Protein AF-A0A165GA20-F1 (afdb_monomer)

Secondary structure (DSSP, 8-state):
-HHHHHHH--HHHHHHHHHHHHHH-HHHHHHHS-HHHHHHHHHHIIIII--HHHHHHHHHHHHHTT----HHHHHHHHHHHHHHHHHHTT-TTSTTHHHHHHHHHHHHHHHSPPP----------TTGGGGGSHHHHTTSS------TTSSSSSSSS-------------

Radius of gyration: 31.26 Å; Cα contacts (8 Å, |Δi|>4): 94; chains: 1; bounding box: 63×56×78 Å

Structure (mmCIF, N/CA/C/O backbone):
data_AF-A0A165GA20-F1
#
_entry.id   AF-A0A165GA20-F1
#
loop_
_atom_site.group_PDB
_atom_site.id
_atom_site.type_symbol
_atom_site.label_atom_id
_atom_site.label_alt_id
_atom_site.label_comp_id
_atom_site.label_asym_id
_atom_site.label_entity_id
_atom_site.label_seq_id
_atom_site.pdbx_PDB_ins_code
_atom_site.Cartn_x
_atom_site.Cartn_y
_atom_site.Cartn_z
_atom_site.occupancy
_atom_site.B_iso_or_equiv
_atom_site.auth_seq_id
_atom_site.auth_comp_id
_atom_site.auth_asym_id
_atom_site.auth_atom_id
_atom_site.pdbx_PDB_model_num
ATOM 1 N N . MET A 1 1 ? 6.884 -10.947 1.177 1.00 79.25 1 MET A N 1
ATOM 2 C CA . MET A 1 1 ? 6.070 -10.371 2.274 1.00 79.25 1 MET A CA 1
ATOM 3 C C . MET A 1 1 ? 4.973 -11.301 2.775 1.00 79.25 1 MET A C 1
ATOM 5 O O . MET A 1 1 ? 5.049 -11.687 3.931 1.00 79.25 1 MET A O 1
ATOM 9 N N . ARG A 1 2 ? 4.014 -11.730 1.940 1.00 85.38 2 ARG A N 1
ATOM 10 C CA . ARG A 1 2 ? 2.889 -12.584 2.375 1.00 85.38 2 ARG A CA 1
ATOM 11 C C . ARG A 1 2 ? 3.287 -13.812 3.203 1.00 85.38 2 ARG A C 1
ATOM 13 O O . ARG A 1 2 ? 2.675 -14.074 4.222 1.00 85.38 2 ARG A O 1
ATOM 20 N N . ALA A 1 3 ? 4.335 -14.533 2.798 1.00 84.62 3 ALA A N 1
ATOM 21 C CA . ALA A 1 3 ? 4.821 -15.694 3.544 1.00 84.62 3 ALA A CA 1
ATOM 22 C C . ALA A 1 3 ? 5.261 -15.345 4.978 1.00 84.62 3 ALA A C 1
ATOM 24 O O . ALA A 1 3 ? 4.937 -16.084 5.894 1.00 84.62 3 ALA A O 1
ATOM 25 N N . PHE A 1 4 ? 5.953 -14.222 5.180 1.00 84.06 4 PHE A N 1
ATOM 26 C CA . PHE A 1 4 ? 6.405 -13.781 6.505 1.00 84.06 4 PHE A CA 1
ATOM 27 C C . PHE A 1 4 ? 5.234 -13.381 7.404 1.00 84.06 4 PHE A C 1
ATOM 29 O O . PHE A 1 4 ? 5.160 -13.825 8.544 1.00 84.06 4 PHE A O 1
ATOM 36 N N . ARG A 1 5 ? 4.259 -12.657 6.848 1.00 85.31 5 ARG A N 1
ATOM 37 C CA . ARG A 1 5 ? 3.038 -12.286 7.567 1.00 85.31 5 ARG A CA 1
ATOM 38 C C . ARG A 1 5 ? 2.160 -13.500 7.892 1.00 85.31 5 ARG A C 1
ATOM 40 O O . ARG A 1 5 ? 1.802 -13.696 9.043 1.00 85.31 5 ARG A O 1
ATOM 47 N N . ASP A 1 6 ? 1.821 -14.306 6.887 1.00 85.94 6 ASP A N 1
ATOM 48 C CA . ASP A 1 6 ? 0.791 -15.345 7.009 1.00 85.94 6 ASP A CA 1
ATOM 49 C C . ASP A 1 6 ? 1.347 -16.661 7.589 1.00 85.94 6 ASP A C 1
ATOM 51 O O . ASP A 1 6 ? 0.637 -17.349 8.314 1.00 85.94 6 ASP A O 1
ATOM 55 N N . ARG A 1 7 ? 2.596 -17.045 7.267 1.00 84.56 7 ARG A N 1
ATOM 56 C CA . ARG A 1 7 ? 3.187 -18.318 7.738 1.00 84.56 7 ARG A CA 1
ATOM 57 C C . ARG A 1 7 ? 4.011 -18.177 9.008 1.00 84.56 7 ARG A C 1
ATOM 59 O O . ARG A 1 7 ? 4.011 -19.095 9.817 1.00 84.56 7 ARG A O 1
ATOM 66 N N . PHE A 1 8 ? 4.733 -17.070 9.155 1.00 81.88 8 PHE A N 1
ATOM 67 C CA . PHE A 1 8 ? 5.618 -16.852 10.302 1.00 81.88 8 PHE A CA 1
ATOM 68 C C . PHE A 1 8 ? 5.016 -15.905 11.345 1.00 81.88 8 PHE A C 1
ATOM 70 O O . PHE A 1 8 ? 5.572 -15.781 12.429 1.00 81.88 8 PHE A O 1
ATOM 77 N N . GLY A 1 9 ? 3.886 -15.254 11.043 1.00 84.00 9 GLY A N 1
ATOM 78 C CA . GLY A 1 9 ? 3.224 -14.330 11.966 1.00 84.00 9 GLY A CA 1
ATOM 79 C C . GLY A 1 9 ? 4.028 -13.062 12.259 1.00 84.00 9 GLY A C 1
ATOM 80 O O . GLY A 1 9 ? 3.670 -12.321 13.169 1.00 84.00 9 GLY A O 1
ATOM 81 N N . ASP A 1 10 ? 5.098 -12.796 11.504 1.00 89.31 10 ASP A N 1
ATOM 82 C CA . ASP A 1 10 ? 6.018 -11.694 11.772 1.00 89.31 10 ASP A CA 1
ATOM 83 C C . ASP A 1 10 ? 5.887 -10.608 10.699 1.00 89.31 10 ASP A C 1
ATOM 85 O O . ASP A 1 10 ? 6.464 -10.662 9.604 1.00 89.31 10 ASP A O 1
ATOM 89 N N . ALA A 1 11 ? 5.081 -9.601 11.029 1.00 89.19 11 ALA A N 1
ATOM 90 C CA . ALA A 1 11 ? 4.886 -8.430 10.190 1.00 89.19 11 ALA A CA 1
ATOM 91 C C . ALA A 1 11 ? 6.108 -7.497 10.183 1.00 89.19 11 ALA A C 1
ATOM 93 O O . ALA A 1 11 ? 6.359 -6.851 9.167 1.00 89.19 11 ALA A O 1
ATOM 94 N N . HIS A 1 12 ? 6.890 -7.442 11.265 1.00 90.06 12 HIS A N 1
ATOM 95 C CA . HIS A 1 12 ? 8.087 -6.601 11.330 1.00 90.06 12 HIS A CA 1
ATOM 96 C C . HIS A 1 12 ? 9.180 -7.130 10.407 1.00 90.06 12 HIS A C 1
ATOM 98 O O . HIS A 1 12 ? 9.771 -6.357 9.653 1.00 90.06 12 HIS A O 1
ATOM 104 N N . LEU A 1 13 ? 9.389 -8.448 10.399 1.00 90.75 13 LEU A N 1
ATOM 105 C CA . LEU A 1 13 ? 10.308 -9.100 9.473 1.00 90.75 13 LEU A CA 1
ATOM 106 C C . LEU A 1 13 ? 9.860 -8.925 8.018 1.00 90.75 13 LEU A C 1
ATOM 108 O O . LEU A 1 13 ? 10.675 -8.679 7.132 1.00 90.75 13 LEU A O 1
ATOM 112 N N . ALA A 1 14 ? 8.552 -9.009 7.754 1.00 90.44 14 ALA A N 1
ATOM 113 C CA . ALA A 1 14 ? 8.024 -8.763 6.416 1.00 90.44 14 ALA A CA 1
ATOM 114 C C . ALA A 1 14 ? 8.365 -7.345 5.917 1.00 90.44 14 ALA A C 1
ATOM 116 O O . ALA A 1 14 ? 8.762 -7.193 4.758 1.00 90.44 14 ALA A O 1
ATOM 117 N N . LEU A 1 15 ? 8.232 -6.335 6.786 1.00 90.88 15 LEU A N 1
ATOM 118 C CA . LEU A 1 15 ? 8.573 -4.945 6.478 1.00 90.88 15 LEU A CA 1
ATOM 119 C C . LEU A 1 15 ? 10.081 -4.744 6.310 1.00 90.88 15 LEU A C 1
ATOM 121 O O . LEU A 1 15 ? 10.493 -4.126 5.332 1.00 90.88 15 LEU A O 1
ATOM 125 N N . SER A 1 16 ? 10.906 -5.287 7.209 1.00 91.38 16 SER A N 1
ATOM 126 C CA . SER A 1 16 ? 12.361 -5.110 7.153 1.00 91.38 16 SER A CA 1
ATOM 127 C C . SER A 1 16 ? 12.976 -5.754 5.911 1.00 91.38 16 SER A C 1
ATOM 129 O O . SER A 1 16 ? 13.845 -5.159 5.281 1.00 91.38 16 SER A O 1
ATOM 131 N N . VAL A 1 17 ? 12.483 -6.924 5.493 1.00 90.06 17 VAL A N 1
ATOM 132 C CA . VAL A 1 17 ? 12.928 -7.583 4.256 1.00 90.06 17 VAL A CA 1
ATOM 133 C C . VAL A 1 17 ? 12.565 -6.755 3.023 1.00 90.06 17 VAL A C 1
ATOM 135 O O . VAL A 1 17 ? 13.381 -6.641 2.109 1.00 90.06 17 VAL A O 1
ATOM 138 N N . PHE A 1 18 ? 11.369 -6.160 2.979 1.00 90.38 18 PHE A N 1
ATOM 139 C CA . PHE A 1 18 ? 10.989 -5.274 1.874 1.00 90.38 18 PHE A CA 1
ATOM 140 C C . PHE A 1 18 ? 11.847 -4.004 1.845 1.00 90.38 18 PHE A C 1
ATOM 142 O O . PHE A 1 18 ? 12.362 -3.630 0.792 1.00 90.38 18 PHE A O 1
ATOM 149 N N . GLU A 1 19 ? 12.053 -3.387 3.007 1.00 91.06 19 GLU A N 1
ATOM 150 C CA . GLU A 1 19 ? 12.866 -2.181 3.163 1.00 91.06 19 GLU A CA 1
ATOM 151 C C . GLU A 1 19 ? 14.343 -2.422 2.826 1.00 91.06 19 GLU A C 1
ATOM 153 O O . GLU A 1 19 ? 15.020 -1.561 2.266 1.00 91.06 19 GLU A O 1
ATOM 158 N N . HIS A 1 20 ? 14.849 -3.619 3.110 1.00 91.56 20 HIS A N 1
ATOM 159 C CA . HIS A 1 20 ? 16.178 -4.025 2.684 1.00 91.56 20 HIS A CA 1
ATOM 160 C C . HIS A 1 20 ? 16.232 -4.239 1.165 1.00 91.56 20 HIS A C 1
ATOM 162 O O . HIS A 1 20 ? 17.123 -3.718 0.497 1.00 91.56 20 HIS A O 1
ATOM 168 N N . ALA A 1 21 ? 15.255 -4.952 0.595 1.00 89.06 21 ALA A N 1
ATOM 169 C CA . ALA A 1 21 ? 15.220 -5.256 -0.834 1.00 89.06 21 ALA A CA 1
ATOM 170 C C . ALA A 1 21 ? 15.123 -3.994 -1.708 1.00 89.06 21 ALA A C 1
ATOM 172 O O . ALA A 1 21 ? 15.814 -3.907 -2.723 1.00 89.06 21 ALA A O 1
ATOM 173 N N . ARG A 1 22 ? 14.330 -2.991 -1.314 1.00 89.00 22 ARG A N 1
ATOM 174 C CA . ARG A 1 22 ? 14.219 -1.723 -2.062 1.00 89.00 22 ARG A CA 1
ATOM 175 C C . ARG A 1 22 ? 15.524 -0.911 -2.061 1.00 89.00 22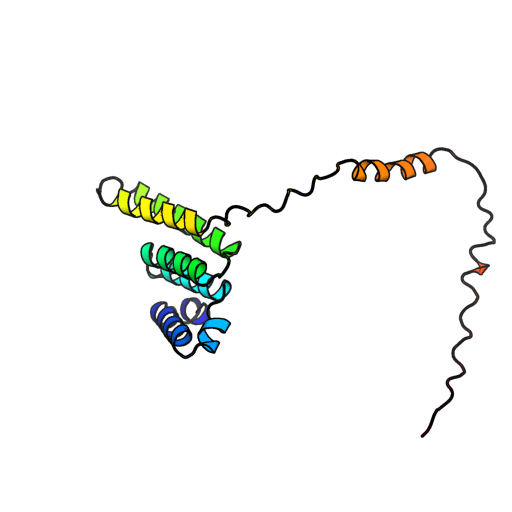 ARG A C 1
ATOM 177 O O . ARG A 1 22 ? 15.769 -0.173 -3.006 1.00 89.00 22 ARG A O 1
ATOM 184 N N . HIS A 1 23 ? 16.350 -1.043 -1.020 1.00 92.12 23 HIS A N 1
ATOM 185 C CA . HIS A 1 23 ? 17.589 -0.274 -0.849 1.00 92.12 23 HIS A CA 1
ATOM 186 C C . HIS A 1 23 ? 18.846 -1.031 -1.285 1.00 92.12 23 HIS A C 1
ATOM 188 O O . HIS A 1 23 ? 19.907 -0.426 -1.415 1.00 92.12 23 HIS A O 1
ATOM 194 N N . ALA A 1 24 ? 18.745 -2.338 -1.531 1.00 91.81 24 ALA A N 1
ATOM 195 C CA . ALA A 1 24 ? 19.894 -3.169 -1.873 1.00 91.81 24 ALA A CA 1
ATOM 196 C C . ALA A 1 24 ? 20.553 -2.764 -3.202 1.00 91.81 24 ALA A C 1
ATOM 198 O O . ALA A 1 24 ? 21.775 -2.785 -3.321 1.00 91.81 24 ALA A O 1
ATOM 199 N N . SER A 1 25 ? 19.759 -2.425 -4.223 1.00 90.44 25 SER A N 1
ATOM 200 C CA . SER A 1 25 ? 20.258 -1.945 -5.518 1.00 90.44 25 SER A CA 1
ATOM 201 C C . SER A 1 25 ? 19.131 -1.375 -6.384 1.00 90.44 25 SER A C 1
ATOM 203 O O . SER A 1 25 ? 17.961 -1.696 -6.177 1.00 90.44 25 SER A O 1
ATOM 205 N N . ILE A 1 26 ? 19.484 -0.592 -7.411 1.00 89.50 26 ILE A N 1
ATOM 206 C CA . ILE A 1 26 ? 18.517 -0.054 -8.385 1.00 89.50 26 ILE A CA 1
ATOM 207 C C . ILE A 1 26 ? 17.725 -1.175 -9.086 1.00 89.50 26 ILE A C 1
ATOM 209 O O . ILE A 1 26 ? 16.500 -1.078 -9.131 1.00 89.50 26 ILE A O 1
ATOM 213 N N . PRO A 1 27 ? 18.343 -2.268 -9.588 1.00 88.50 27 PRO A N 1
ATOM 214 C CA . PRO A 1 27 ? 17.576 -3.371 -10.166 1.00 88.50 27 PRO A CA 1
ATOM 215 C C . PRO A 1 27 ? 16.623 -4.014 -9.155 1.00 88.50 27 PRO A C 1
ATOM 217 O O . PRO A 1 27 ? 15.477 -4.297 -9.490 1.00 88.50 27 PRO A O 1
ATOM 220 N N . SER A 1 28 ? 17.064 -4.200 -7.907 1.00 86.19 28 SER A N 1
ATOM 221 C CA . SER A 1 28 ? 16.219 -4.749 -6.839 1.00 86.19 28 SER A CA 1
ATOM 222 C C . SER A 1 28 ? 15.005 -3.861 -6.557 1.00 86.19 28 SER A C 1
ATOM 224 O O . SER A 1 28 ? 13.902 -4.369 -6.373 1.00 86.19 28 SER A O 1
ATOM 226 N N . PHE A 1 29 ? 15.179 -2.540 -6.610 1.00 88.81 29 PHE A N 1
ATOM 227 C CA . PHE A 1 29 ? 14.080 -1.584 -6.523 1.00 88.81 29 PHE A CA 1
ATOM 228 C C . PHE A 1 29 ? 13.110 -1.720 -7.704 1.00 88.81 29 PHE A C 1
ATOM 230 O O . PHE A 1 29 ? 11.920 -1.928 -7.496 1.00 88.81 29 PHE A O 1
ATOM 237 N N . VAL A 1 30 ? 13.604 -1.684 -8.945 1.00 87.94 30 VAL A N 1
ATOM 238 C CA . VAL A 1 30 ? 12.753 -1.738 -10.150 1.00 87.94 30 VAL A CA 1
ATOM 239 C C . VAL A 1 30 ? 11.968 -3.052 -10.242 1.00 87.94 30 VAL A C 1
ATOM 241 O O . VAL A 1 30 ? 10.783 -3.041 -10.566 1.00 87.94 30 VAL A O 1
ATOM 244 N N . PHE A 1 31 ? 12.599 -4.187 -9.932 1.00 86.88 31 PHE A N 1
ATOM 245 C CA . PHE A 1 31 ? 11.931 -5.492 -9.971 1.00 86.88 31 PHE A CA 1
ATOM 246 C C . PHE A 1 31 ? 11.094 -5.781 -8.715 1.00 86.88 31 PHE A C 1
ATOM 248 O O . PHE A 1 31 ? 10.127 -6.543 -8.781 1.00 86.88 31 PHE A O 1
ATOM 255 N N . GLY A 1 32 ? 11.456 -5.203 -7.568 1.00 84.88 32 GLY A N 1
ATOM 256 C CA . GLY A 1 32 ? 10.828 -5.472 -6.275 1.00 84.88 32 GLY A CA 1
ATOM 257 C C . GLY A 1 32 ? 9.655 -4.553 -5.935 1.00 84.88 32 GLY A C 1
ATOM 258 O O . GLY A 1 32 ? 8.701 -4.999 -5.296 1.00 84.88 32 GLY A O 1
ATOM 259 N N . CYS A 1 33 ? 9.679 -3.297 -6.381 1.00 89.62 33 CYS A N 1
ATOM 260 C CA . CYS A 1 33 ? 8.668 -2.278 -6.082 1.00 89.62 33 CYS A CA 1
ATOM 261 C C . CYS A 1 33 ? 7.569 -2.250 -7.152 1.00 89.62 33 CYS A C 1
ATOM 263 O O . CYS A 1 33 ? 7.354 -1.261 -7.845 1.00 89.62 33 CYS A O 1
ATOM 265 N N . THR A 1 34 ? 6.863 -3.369 -7.287 1.00 92.50 34 THR A N 1
ATOM 266 C CA . THR A 1 34 ? 5.735 -3.527 -8.217 1.00 92.50 34 THR A CA 1
ATOM 267 C C . THR A 1 34 ? 4.393 -3.372 -7.495 1.00 92.50 34 THR A C 1
ATOM 269 O O . THR A 1 34 ? 4.314 -3.546 -6.276 1.00 92.50 34 THR A O 1
ATOM 272 N N . THR A 1 35 ? 3.305 -3.105 -8.227 1.00 93.56 35 THR A N 1
ATOM 273 C CA . THR A 1 35 ? 1.937 -3.018 -7.670 1.00 93.56 35 THR A CA 1
ATOM 274 C C . THR A 1 35 ? 1.578 -4.165 -6.708 1.00 93.56 35 THR A C 1
ATOM 276 O O . THR A 1 35 ? 1.137 -3.883 -5.592 1.00 93.56 35 THR A O 1
ATOM 279 N N . PRO A 1 36 ? 1.800 -5.460 -7.031 1.00 93.06 36 PRO A N 1
ATOM 280 C CA . PRO A 1 36 ? 1.500 -6.542 -6.093 1.00 93.06 36 PRO A CA 1
ATOM 281 C C . PRO A 1 36 ? 2.370 -6.516 -4.828 1.00 93.06 36 PRO A C 1
ATOM 283 O O . PRO A 1 36 ? 1.885 -6.897 -3.762 1.00 93.06 36 PRO A O 1
ATOM 286 N N . ALA A 1 37 ? 3.623 -6.057 -4.903 1.00 92.25 37 ALA A N 1
ATOM 287 C CA . ALA A 1 37 ? 4.472 -5.913 -3.723 1.00 92.25 37 ALA A CA 1
ATOM 288 C C . ALA A 1 37 ? 3.956 -4.799 -2.802 1.00 92.25 37 ALA A C 1
ATOM 290 O O . ALA A 1 37 ? 3.837 -5.010 -1.593 1.00 92.25 37 ALA A O 1
ATOM 291 N N . TYR A 1 38 ? 3.554 -3.662 -3.375 1.00 94.25 38 TYR A N 1
ATOM 292 C CA . TYR A 1 38 ? 2.918 -2.580 -2.628 1.00 94.25 38 TYR A CA 1
ATOM 293 C C . TYR A 1 38 ? 1.582 -2.993 -2.007 1.00 94.25 38 TYR A C 1
ATOM 295 O O . TYR A 1 38 ? 1.316 -2.663 -0.855 1.00 94.25 38 TYR A O 1
ATOM 303 N N . ASN A 1 39 ? 0.775 -3.793 -2.705 1.00 94.56 39 ASN A N 1
ATOM 304 C CA . ASN A 1 39 ? -0.461 -4.341 -2.146 1.00 94.56 39 ASN A CA 1
ATOM 305 C C . ASN A 1 39 ? -0.201 -5.190 -0.890 1.00 94.56 39 ASN A C 1
ATOM 307 O O . ASN A 1 39 ? -0.934 -5.087 0.094 1.00 94.56 39 ASN A O 1
ATOM 311 N N . GLU A 1 40 ? 0.861 -6.002 -0.884 1.00 93.88 40 GLU A N 1
ATOM 312 C CA . GLU A 1 40 ? 1.253 -6.748 0.317 1.00 93.88 40 GLU A CA 1
ATOM 313 C C . GLU A 1 40 ? 1.806 -5.838 1.423 1.00 93.88 40 GLU A C 1
ATOM 315 O O . GLU A 1 40 ? 1.568 -6.119 2.601 1.00 93.88 40 GLU A O 1
ATOM 320 N N . LEU A 1 41 ? 2.505 -4.752 1.076 1.00 93.06 41 LEU A N 1
ATOM 321 C CA . LEU A 1 41 ? 2.989 -3.754 2.034 1.00 93.06 41 LEU A CA 1
ATOM 322 C C . LEU A 1 41 ? 1.822 -3.038 2.727 1.00 93.06 41 LEU A C 1
ATOM 324 O O . LEU A 1 41 ? 1.758 -3.035 3.956 1.00 93.06 41 LEU A O 1
ATOM 328 N N . LEU A 1 42 ? 0.872 -2.511 1.949 1.00 94.12 42 LEU A N 1
ATOM 329 C CA . LEU A 1 42 ? -0.349 -1.858 2.435 1.00 94.12 42 LEU A CA 1
ATOM 330 C C . LEU A 1 42 ? -1.138 -2.786 3.358 1.00 94.12 42 LEU A C 1
ATOM 332 O O . LEU A 1 42 ? -1.496 -2.415 4.476 1.00 94.12 42 LEU A O 1
ATOM 336 N N . GLN A 1 43 ? -1.346 -4.030 2.921 1.00 93.38 43 GLN A N 1
ATOM 337 C CA . GLN A 1 43 ? -2.059 -5.025 3.712 1.00 93.38 43 GLN A CA 1
ATOM 338 C C . GLN A 1 43 ? -1.332 -5.344 5.024 1.00 93.38 43 GLN A C 1
ATOM 340 O O . GLN A 1 43 ? -1.984 -5.499 6.055 1.00 93.38 43 GLN A O 1
ATOM 345 N N . THR A 1 44 ? -0.000 -5.421 5.013 1.00 92.69 44 THR A N 1
ATOM 346 C CA . THR A 1 44 ? 0.798 -5.686 6.221 1.00 92.69 44 THR A CA 1
ATOM 347 C C . THR A 1 44 ? 0.753 -4.504 7.190 1.00 92.69 44 THR A C 1
ATOM 349 O O . THR A 1 44 ? 0.488 -4.713 8.372 1.00 92.69 44 THR A O 1
ATOM 352 N N . ARG A 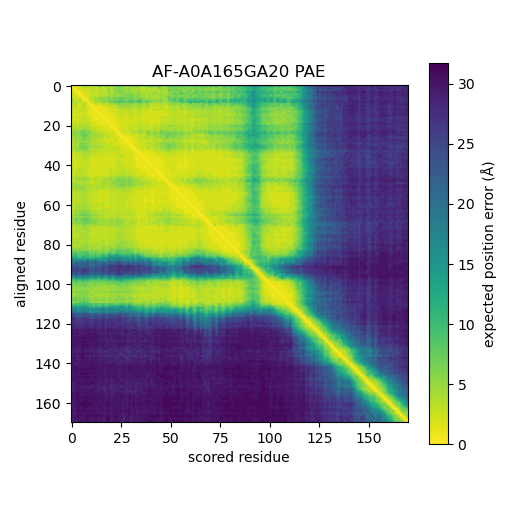1 45 ? 0.920 -3.268 6.694 1.00 91.38 45 ARG A N 1
ATOM 353 C CA . ARG A 1 45 ? 0.822 -2.037 7.499 1.00 91.38 45 ARG A CA 1
ATOM 354 C C . ARG A 1 45 ? -0.542 -1.910 8.173 1.00 91.38 45 ARG A C 1
ATOM 356 O O . ARG A 1 45 ? -0.614 -1.678 9.379 1.00 91.38 45 ARG A O 1
ATOM 363 N N . TRP A 1 46 ? -1.621 -2.150 7.428 1.00 93.19 46 TRP A N 1
ATOM 364 C CA . TRP A 1 46 ? -2.966 -2.059 7.989 1.00 93.19 46 TRP A CA 1
ATOM 365 C C . TRP A 1 46 ? -3.294 -3.204 8.949 1.00 93.19 46 TRP A C 1
ATOM 367 O O . TRP A 1 46 ? -3.775 -2.963 10.053 1.00 93.19 46 TRP A O 1
ATOM 377 N N . SER A 1 47 ? -3.017 -4.450 8.563 1.00 89.75 47 SER A N 1
ATOM 378 C CA . SER A 1 47 ? -3.455 -5.613 9.347 1.00 89.75 47 SER A CA 1
ATOM 379 C C . SER A 1 47 ? -2.699 -5.742 10.670 1.00 89.75 47 SER A C 1
ATOM 381 O O . SER A 1 47 ? -3.315 -6.088 11.674 1.00 89.75 47 SER A O 1
ATOM 383 N N . ALA A 1 48 ? -1.391 -5.461 10.676 1.00 86.88 48 ALA A N 1
ATOM 384 C CA . ALA A 1 48 ? -0.542 -5.653 11.851 1.00 86.88 48 ALA A CA 1
ATOM 385 C C . ALA A 1 48 ? -0.433 -4.404 12.737 1.00 86.88 48 ALA A C 1
ATOM 387 O O . ALA A 1 48 ? -0.456 -4.526 13.957 1.00 86.88 48 ALA A O 1
ATOM 388 N N . PHE A 1 49 ? -0.340 -3.213 12.137 1.00 86.69 49 PHE A N 1
ATOM 389 C CA . PHE A 1 49 ? -0.037 -1.976 12.872 1.00 86.69 49 PHE A CA 1
ATOM 390 C C . PHE A 1 49 ? -1.194 -0.983 12.906 1.00 86.69 49 PHE A C 1
ATOM 392 O O . PHE A 1 49 ? -1.170 -0.060 13.713 1.00 86.69 49 PHE A O 1
ATOM 399 N N . ARG A 1 50 ? -2.208 -1.163 12.045 1.00 89.00 50 ARG A N 1
ATOM 400 C CA . ARG A 1 50 ? -3.307 -0.197 11.855 1.00 89.00 50 ARG A CA 1
ATOM 401 C C . ARG A 1 50 ? -2.790 1.214 11.558 1.00 89.00 50 ARG A C 1
ATOM 403 O O . ARG A 1 50 ? -3.403 2.209 11.930 1.00 89.00 50 ARG A O 1
ATOM 410 N N . ASP A 1 51 ? -1.659 1.278 10.863 1.00 89.31 51 ASP A N 1
ATOM 411 C CA . ASP A 1 51 ? -0.959 2.520 10.573 1.00 89.31 51 ASP A CA 1
ATOM 412 C C . ASP A 1 51 ? -1.541 3.194 9.326 1.00 89.31 51 ASP A C 1
ATOM 414 O O . ASP A 1 51 ? -1.215 2.846 8.188 1.00 89.31 51 ASP A O 1
ATOM 418 N N . LEU A 1 52 ? -2.427 4.164 9.551 1.00 90.25 52 LEU A N 1
ATOM 419 C CA . LEU A 1 52 ? -3.066 4.924 8.481 1.00 90.25 52 LEU A CA 1
ATOM 420 C C . LEU A 1 52 ? -2.083 5.867 7.767 1.00 90.25 52 LEU A C 1
ATOM 422 O O . LEU A 1 52 ? -2.166 6.034 6.550 1.00 90.25 52 LEU A O 1
ATOM 426 N N . ARG A 1 53 ? -1.130 6.454 8.502 1.00 90.06 53 ARG A N 1
ATOM 427 C CA . ARG A 1 53 ? -0.103 7.330 7.919 1.00 90.06 53 ARG A CA 1
ATOM 428 C C . ARG A 1 53 ? 0.819 6.523 7.017 1.00 90.06 53 ARG A C 1
ATOM 430 O O . ARG A 1 53 ? 1.011 6.885 5.862 1.00 90.06 53 ARG A O 1
ATOM 437 N N . GLY A 1 54 ? 1.261 5.359 7.486 1.00 90.81 54 GLY A N 1
ATOM 438 C CA . GLY A 1 54 ? 2.033 4.424 6.681 1.00 90.81 54 GLY A CA 1
ATOM 439 C C . GLY A 1 54 ? 1.292 3.964 5.424 1.00 90.81 54 GLY A C 1
ATOM 440 O O . GLY A 1 54 ? 1.923 3.800 4.383 1.00 90.81 54 GLY A O 1
ATOM 441 N N . VAL A 1 55 ? -0.030 3.779 5.468 1.00 93.31 55 VAL A N 1
ATOM 442 C CA . VAL A 1 55 ? -0.831 3.476 4.266 1.00 93.31 55 VAL A CA 1
ATOM 443 C C . VAL A 1 55 ? -0.804 4.641 3.274 1.00 93.31 55 VAL A C 1
ATOM 445 O O . VAL A 1 55 ? -0.526 4.427 2.093 1.00 93.31 55 VAL A O 1
ATOM 448 N N . ARG A 1 56 ? -1.051 5.867 3.745 1.00 94.19 56 ARG A N 1
ATOM 449 C CA . ARG A 1 56 ? -1.027 7.083 2.920 1.00 94.19 56 ARG A CA 1
ATOM 450 C C . ARG A 1 56 ? 0.338 7.293 2.263 1.00 94.19 56 ARG A C 1
ATOM 452 O O . ARG A 1 56 ? 0.399 7.475 1.050 1.00 94.19 56 ARG A O 1
ATOM 459 N N . ASP A 1 57 ? 1.416 7.180 3.030 1.00 94.31 57 ASP A N 1
ATOM 460 C CA . ASP A 1 57 ? 2.778 7.372 2.527 1.00 94.31 57 ASP A CA 1
ATOM 461 C C . ASP A 1 57 ? 3.160 6.292 1.501 1.00 94.31 57 ASP A C 1
ATOM 463 O O . ASP A 1 57 ? 3.823 6.580 0.509 1.00 94.31 57 ASP A O 1
ATOM 467 N N . THR A 1 58 ? 2.692 5.049 1.672 1.00 94.06 58 THR A N 1
ATOM 468 C CA . THR A 1 58 ? 2.889 3.994 0.665 1.00 94.06 58 THR A CA 1
ATOM 469 C C . THR A 1 58 ? 2.140 4.282 -0.636 1.00 94.06 58 THR A C 1
ATOM 471 O O . THR A 1 58 ? 2.692 4.060 -1.711 1.00 94.06 58 THR A O 1
ATOM 474 N N . LEU A 1 59 ? 0.901 4.774 -0.568 1.00 94.06 59 LEU A N 1
ATOM 475 C CA . LEU A 1 59 ? 0.143 5.146 -1.767 1.00 94.06 59 LEU A CA 1
ATOM 476 C C . LEU A 1 59 ? 0.763 6.355 -2.480 1.00 94.06 59 LEU A C 1
ATOM 478 O O . LEU A 1 59 ? 0.795 6.405 -3.710 1.00 94.06 59 LEU A O 1
ATOM 482 N N . GLU A 1 60 ? 1.292 7.313 -1.721 1.00 94.12 60 GLU A N 1
ATOM 483 C CA . GLU A 1 60 ? 2.051 8.431 -2.276 1.00 94.12 60 GLU A CA 1
ATOM 484 C C . GLU A 1 60 ? 3.333 7.947 -2.960 1.00 94.12 60 GLU A C 1
ATOM 486 O O . GLU A 1 60 ? 3.611 8.350 -4.089 1.00 94.12 60 GLU A O 1
ATOM 491 N N . GLU A 1 61 ? 4.058 7.018 -2.338 1.00 92.19 61 GLU A N 1
ATOM 492 C CA . GLU A 1 61 ? 5.242 6.396 -2.924 1.00 92.19 61 GLU A CA 1
ATOM 493 C C . GLU A 1 61 ? 4.916 5.664 -4.235 1.00 92.19 61 GLU A C 1
ATOM 495 O O . GLU A 1 61 ? 5.623 5.847 -5.226 1.00 92.19 61 GLU A O 1
ATOM 500 N N . MET A 1 62 ? 3.818 4.899 -4.288 1.00 92.38 62 MET A N 1
ATOM 501 C CA . MET A 1 62 ? 3.353 4.270 -5.531 1.00 92.38 62 MET A CA 1
ATOM 502 C C . MET A 1 62 ? 3.148 5.311 -6.635 1.00 92.38 62 MET A C 1
ATOM 504 O O . MET A 1 62 ? 3.634 5.133 -7.751 1.00 92.38 62 MET A O 1
ATOM 508 N N . ARG A 1 63 ? 2.492 6.434 -6.317 1.00 90.81 63 ARG A N 1
ATOM 509 C CA . ARG A 1 63 ? 2.244 7.516 -7.277 1.00 90.81 63 ARG A CA 1
ATOM 510 C C . ARG A 1 63 ? 3.539 8.172 -7.760 1.00 90.81 63 ARG A C 1
ATOM 512 O O . ARG A 1 63 ? 3.689 8.388 -8.960 1.00 90.81 63 ARG A O 1
ATOM 519 N N . VAL A 1 64 ? 4.462 8.489 -6.850 1.00 91.31 64 VAL A N 1
ATOM 520 C CA . VAL A 1 64 ? 5.758 9.115 -7.179 1.00 91.31 64 VAL A CA 1
ATOM 521 C C . VAL A 1 64 ? 6.616 8.186 -8.039 1.00 91.31 64 VAL A C 1
ATOM 523 O O . VAL A 1 64 ? 7.258 8.644 -8.981 1.00 91.31 64 VAL A O 1
ATOM 526 N N . ASN A 1 65 ? 6.560 6.880 -7.777 1.00 89.75 65 ASN A N 1
ATOM 527 C CA . ASN A 1 65 ? 7.301 5.869 -8.528 1.00 89.75 65 ASN A CA 1
ATOM 528 C C . ASN A 1 65 ? 6.621 5.465 -9.849 1.00 89.75 65 ASN A C 1
ATOM 530 O O . ASN A 1 65 ? 7.149 4.620 -10.569 1.00 89.75 65 ASN A O 1
ATOM 534 N N . GLY A 1 66 ? 5.461 6.047 -10.180 1.00 88.75 66 GLY A N 1
ATOM 535 C CA . GLY A 1 66 ? 4.706 5.715 -11.391 1.00 88.75 66 GLY A CA 1
ATOM 536 C C . GLY A 1 66 ? 4.101 4.308 -11.373 1.00 88.75 66 GLY A C 1
ATOM 537 O O . GLY A 1 66 ? 3.872 3.725 -12.429 1.00 88.75 66 GLY A O 1
ATOM 538 N N . VAL A 1 67 ? 3.870 3.747 -10.186 1.00 90.94 67 VAL A N 1
ATOM 539 C CA . VAL A 1 67 ? 3.247 2.438 -10.000 1.00 90.94 67 VAL A CA 1
ATOM 540 C C . VAL A 1 67 ? 1.736 2.609 -9.910 1.00 90.94 67 VAL A C 1
ATOM 542 O O . VAL A 1 67 ? 1.208 3.170 -8.948 1.00 90.94 67 VAL A O 1
ATOM 545 N N . ASP A 1 68 ? 1.032 2.096 -10.916 1.00 89.38 68 ASP A N 1
ATOM 546 C CA . ASP A 1 68 ? -0.422 2.181 -10.983 1.00 89.38 68 ASP A CA 1
ATOM 547 C C . ASP A 1 68 ? -1.100 1.376 -9.867 1.00 89.38 68 ASP A C 1
ATOM 549 O O . ASP A 1 68 ? -0.703 0.253 -9.531 1.00 89.38 68 ASP A O 1
ATOM 553 N N . SER A 1 69 ? -2.176 1.952 -9.327 1.00 89.38 69 SER A N 1
ATOM 554 C CA . SER A 1 69 ? -3.079 1.273 -8.396 1.00 89.38 69 SER A CA 1
ATOM 555 C C . SER A 1 69 ? -4.000 0.316 -9.151 1.00 89.38 69 SER A C 1
ATOM 557 O O . SER A 1 69 ? -4.698 0.723 -10.086 1.00 89.38 69 SER A O 1
ATOM 559 N N . ASP A 1 70 ? -4.050 -0.944 -8.721 1.00 92.12 70 ASP A N 1
ATOM 560 C CA . ASP A 1 70 ? -4.919 -1.959 -9.317 1.00 92.12 70 ASP A CA 1
ATOM 561 C C . ASP A 1 70 ? -6.259 -2.086 -8.565 1.00 92.12 70 ASP A C 1
ATOM 563 O O . ASP A 1 70 ? -6.545 -1.386 -7.587 1.00 92.12 70 ASP A O 1
ATOM 567 N N . GLY A 1 71 ? -7.127 -2.988 -9.035 1.00 90.50 71 GLY A N 1
ATOM 568 C CA . GLY A 1 71 ? -8.402 -3.263 -8.367 1.00 90.50 71 GLY A CA 1
ATOM 569 C C . GLY A 1 71 ? -8.225 -3.752 -6.926 1.00 90.50 71 GLY A C 1
ATOM 570 O O . GLY A 1 71 ? -9.034 -3.412 -6.065 1.00 90.50 71 GLY A O 1
ATOM 571 N N . ARG A 1 72 ? -7.139 -4.480 -6.634 1.00 92.25 72 ARG A N 1
ATOM 572 C CA . ARG A 1 72 ? -6.835 -4.968 -5.287 1.00 92.25 72 ARG A CA 1
ATOM 573 C C . ARG A 1 72 ? -6.409 -3.824 -4.367 1.00 92.25 72 ARG A C 1
ATOM 575 O O . ARG A 1 72 ? -6.855 -3.804 -3.222 1.00 92.25 72 ARG A O 1
ATOM 582 N N . THR A 1 73 ? -5.623 -2.864 -4.855 1.00 92.88 73 THR A N 1
ATOM 583 C CA . THR A 1 73 ? -5.273 -1.637 -4.127 1.00 92.88 73 THR A CA 1
ATOM 584 C C . THR A 1 73 ? -6.541 -0.897 -3.709 1.00 92.88 73 THR A C 1
ATOM 586 O O . THR A 1 73 ? -6.694 -0.545 -2.542 1.00 92.88 73 THR A O 1
ATOM 589 N N . ARG A 1 74 ? -7.507 -0.749 -4.626 1.00 92.38 74 ARG A N 1
ATOM 590 C CA . ARG A 1 74 ? -8.795 -0.096 -4.334 1.00 92.38 74 ARG A CA 1
ATOM 591 C C . ARG A 1 74 ? -9.608 -0.852 -3.291 1.00 92.38 74 ARG A C 1
ATOM 593 O O . ARG A 1 74 ? -10.101 -0.245 -2.349 1.00 92.38 74 ARG A O 1
ATOM 600 N N . THR A 1 75 ? -9.714 -2.176 -3.409 1.00 94.00 75 THR A N 1
ATOM 601 C CA . THR A 1 75 ? -10.405 -2.992 -2.399 1.00 94.00 75 THR A CA 1
ATOM 602 C C . THR A 1 75 ? -9.753 -2.868 -1.021 1.00 94.00 75 THR A C 1
ATOM 604 O O . THR A 1 75 ? -10.459 -2.799 -0.018 1.00 94.00 75 THR A O 1
ATOM 607 N N . LEU A 1 76 ? -8.418 -2.818 -0.949 1.00 93.50 76 LEU A N 1
ATOM 608 C CA . LEU A 1 76 ? -7.706 -2.595 0.311 1.00 93.50 76 LEU A CA 1
ATOM 609 C C . LEU A 1 76 ? -8.033 -1.220 0.901 1.00 93.50 76 LEU A C 1
ATOM 611 O O . LEU A 1 76 ? -8.359 -1.149 2.081 1.00 93.50 76 LEU A O 1
ATOM 615 N N . VAL A 1 77 ? -8.004 -0.159 0.094 1.00 92.94 77 VAL A N 1
ATOM 616 C CA . VAL A 1 77 ? -8.337 1.203 0.537 1.00 92.94 77 VAL A CA 1
ATOM 617 C C . VAL A 1 77 ? -9.779 1.306 1.041 1.00 92.94 77 VAL A C 1
ATOM 619 O O . VAL A 1 77 ? -10.005 1.832 2.127 1.00 92.94 77 VAL A O 1
ATOM 622 N N . GLU A 1 78 ? -10.746 0.730 0.327 1.00 91.94 78 GLU A N 1
ATOM 623 C CA . GLU A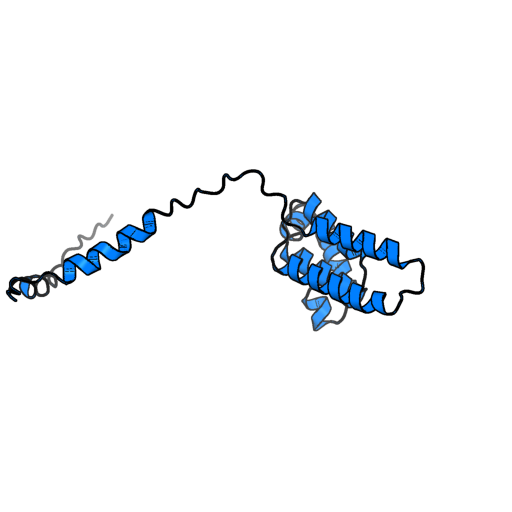 1 78 ? -12.150 0.716 0.760 1.00 91.94 78 GLU A CA 1
ATOM 624 C C . GLU A 1 78 ? -12.341 -0.038 2.085 1.00 91.94 78 GLU A C 1
ATOM 626 O O . GLU A 1 78 ? -13.055 0.428 2.975 1.00 91.94 78 GLU A O 1
ATOM 631 N N . ASN A 1 79 ? -11.655 -1.173 2.262 1.00 93.00 79 ASN A N 1
ATOM 632 C CA . ASN A 1 79 ? -11.672 -1.906 3.529 1.00 93.00 79 ASN A CA 1
ATOM 633 C C . ASN A 1 79 ? -11.073 -1.074 4.670 1.00 93.00 79 ASN A C 1
ATOM 635 O O . ASN A 1 79 ? -11.626 -1.054 5.766 1.00 93.00 79 ASN A O 1
ATOM 639 N N . ILE A 1 80 ? -9.974 -0.360 4.413 1.00 92.06 80 ILE A N 1
ATOM 640 C CA . ILE A 1 80 ? -9.353 0.543 5.389 1.00 92.06 80 ILE A CA 1
ATOM 641 C C . ILE A 1 80 ? -10.328 1.660 5.765 1.00 92.06 80 ILE A C 1
ATOM 643 O O . ILE A 1 80 ? -10.530 1.908 6.950 1.00 92.06 80 ILE A O 1
ATOM 647 N N . ARG A 1 81 ? -10.989 2.292 4.785 1.00 89.25 81 ARG A N 1
ATOM 648 C CA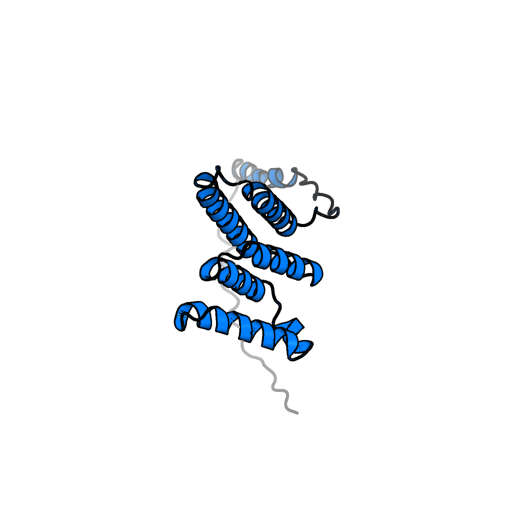 . ARG A 1 81 ? -11.976 3.351 5.038 1.00 89.25 81 ARG A CA 1
ATOM 649 C C . ARG A 1 81 ? -13.118 2.854 5.920 1.00 89.25 81 ARG A C 1
ATOM 651 O O . ARG A 1 81 ? -13.488 3.539 6.872 1.00 89.25 81 ARG A O 1
ATOM 658 N N . ARG A 1 82 ? -13.651 1.661 5.634 1.00 89.75 82 ARG A N 1
ATOM 659 C CA . ARG A 1 82 ? -14.704 1.045 6.450 1.00 89.75 82 ARG A CA 1
ATOM 660 C C . ARG A 1 82 ? -14.221 0.776 7.874 1.00 89.75 82 ARG A C 1
ATOM 662 O O . ARG A 1 82 ? -14.868 1.219 8.814 1.00 89.75 82 ARG A O 1
ATOM 669 N N . ASP A 1 83 ? -13.066 0.135 8.032 1.00 89.69 83 ASP A N 1
ATOM 670 C CA . ASP A 1 83 ? -12.498 -0.187 9.345 1.00 89.69 83 ASP A CA 1
ATOM 671 C C . ASP A 1 83 ? -12.216 1.078 10.187 1.00 89.69 83 ASP A C 1
ATOM 673 O O . ASP A 1 83 ? -12.393 1.073 11.407 1.00 89.69 83 ASP A O 1
ATOM 677 N N . VAL A 1 84 ? -11.758 2.167 9.555 1.00 87.06 84 VAL A N 1
ATOM 678 C CA . VAL A 1 84 ? -11.526 3.467 10.211 1.00 87.06 84 VAL A CA 1
ATOM 679 C C . VAL A 1 84 ? -12.848 4.121 10.603 1.00 87.06 84 VAL A C 1
ATOM 681 O O . VAL A 1 84 ? -12.955 4.630 11.718 1.00 87.06 84 VAL A O 1
ATOM 684 N N . GLY A 1 85 ? -13.843 4.103 9.713 1.00 82.38 85 GLY A N 1
ATOM 685 C CA . GLY A 1 85 ? -15.169 4.667 9.965 1.00 82.38 85 GLY A CA 1
ATOM 686 C C . GLY A 1 85 ? -15.890 3.952 11.103 1.00 82.38 85 GLY A C 1
ATOM 687 O O . GLY A 1 85 ? -16.374 4.605 12.021 1.00 82.38 85 GLY A O 1
ATOM 688 N N . GLU A 1 86 ? -15.876 2.618 11.102 1.00 81.56 86 GLU A N 1
ATOM 689 C CA . GLU A 1 86 ? -16.461 1.805 12.171 1.00 81.56 86 GLU A CA 1
ATOM 690 C C . GLU A 1 86 ? -15.823 2.111 13.525 1.00 81.56 86 GLU A C 1
ATOM 692 O O . GLU A 1 86 ? -16.540 2.228 14.506 1.00 81.56 86 GLU A O 1
ATOM 697 N N . ARG A 1 87 ? -14.497 2.284 13.600 1.00 72.75 87 ARG A N 1
ATOM 698 C CA . ARG A 1 87 ? -13.802 2.567 14.869 1.00 72.75 87 ARG A CA 1
ATOM 699 C C . ARG A 1 87 ? -13.981 4.000 15.357 1.00 72.75 87 ARG A C 1
ATOM 701 O O . ARG A 1 87 ? -14.163 4.203 16.553 1.00 72.75 87 ARG A O 1
ATOM 708 N N . ASN A 1 88 ? -13.914 4.981 14.457 1.00 65.81 88 ASN A N 1
ATOM 709 C CA . ASN A 1 88 ? -14.069 6.388 14.834 1.00 65.81 88 ASN A CA 1
ATOM 710 C C . ASN A 1 88 ? -15.514 6.737 15.195 1.00 65.81 88 ASN A C 1
ATOM 712 O O . ASN A 1 88 ? -15.704 7.604 16.038 1.00 65.81 88 ASN A O 1
ATOM 716 N N . ALA A 1 89 ? -16.505 6.019 14.656 1.00 58.72 89 ALA A N 1
ATOM 717 C CA . ALA A 1 89 ? -17.903 6.161 15.064 1.00 58.72 89 ALA A CA 1
ATOM 718 C C . ALA A 1 89 ? -18.132 5.866 16.563 1.00 58.72 89 ALA A C 1
ATOM 720 O O . ALA A 1 89 ? -19.082 6.372 17.147 1.00 58.72 89 ALA A O 1
ATOM 721 N N . TRP A 1 90 ? -17.255 5.087 17.211 1.00 54.22 90 TRP A N 1
ATOM 722 C CA . TRP A 1 90 ? -17.311 4.841 18.661 1.00 54.22 90 TRP A CA 1
ATOM 723 C C . TRP A 1 90 ? -16.436 5.798 19.487 1.00 54.22 90 TRP A C 1
ATOM 725 O O . TRP A 1 90 ? -16.528 5.793 20.712 1.00 54.22 90 TRP A O 1
ATOM 735 N N . LEU A 1 91 ? -15.576 6.597 18.845 1.00 54.22 91 LEU A N 1
ATOM 736 C CA . LEU A 1 91 ? -14.583 7.473 19.487 1.00 54.22 91 LEU A CA 1
ATOM 737 C C . LEU A 1 91 ? -14.890 8.972 19.304 1.00 54.22 91 LEU A C 1
ATOM 739 O O . LEU A 1 91 ? -14.010 9.798 19.548 1.00 54.22 91 LEU A O 1
ATOM 743 N N . GLU A 1 92 ? -16.116 9.332 18.905 1.00 49.47 92 GLU A N 1
ATOM 744 C CA . GLU A 1 92 ? -16.554 10.703 18.564 1.00 49.47 92 GLU A CA 1
ATOM 745 C C . GLU A 1 92 ? -16.367 11.774 19.667 1.00 49.47 92 GLU A C 1
ATOM 747 O O . GLU A 1 92 ? -16.627 12.947 19.420 1.00 49.47 92 GLU A O 1
ATOM 752 N N . ASP A 1 93 ? -15.845 11.429 20.847 1.00 49.94 93 ASP A N 1
ATOM 753 C CA . ASP A 1 93 ? -15.602 12.365 21.955 1.00 49.94 93 ASP A CA 1
ATOM 754 C C . ASP A 1 93 ? -14.167 12.942 22.006 1.00 49.94 93 ASP A C 1
ATOM 756 O O . ASP A 1 93 ? -13.828 13.730 22.888 1.00 49.94 93 ASP A O 1
ATOM 760 N N . SER A 1 94 ? -13.278 12.580 21.068 1.00 51.78 94 SER A N 1
ATOM 761 C CA . SER A 1 94 ? -11.900 13.095 21.045 1.00 51.78 94 SER A CA 1
ATOM 762 C C . SER A 1 94 ? -11.612 13.954 19.815 1.00 51.78 94 SER A C 1
ATOM 764 O O . SER A 1 94 ? -11.743 13.517 18.672 1.00 51.78 94 SER A O 1
ATOM 766 N N . MET A 1 95 ? -11.109 15.169 20.053 1.00 46.19 95 MET A N 1
ATOM 767 C CA . MET A 1 95 ? -10.704 16.169 19.049 1.00 46.19 95 MET A CA 1
ATOM 768 C C . MET A 1 95 ? -9.676 15.682 18.000 1.00 46.19 95 MET A C 1
ATOM 770 O O . MET A 1 95 ? -9.347 16.418 17.073 1.00 46.19 95 MET A O 1
ATOM 774 N N . SER A 1 96 ? -9.185 14.446 18.110 1.00 57.84 96 SER A N 1
ATOM 775 C CA . SER A 1 96 ? -8.270 13.791 17.168 1.00 57.84 96 SER A CA 1
ATOM 776 C C . SER A 1 96 ? -8.954 13.248 15.898 1.00 57.84 96 SER A C 1
ATOM 778 O O . SER A 1 96 ? -8.271 12.998 14.905 1.00 57.84 96 SER A O 1
ATOM 780 N N . GLY A 1 97 ?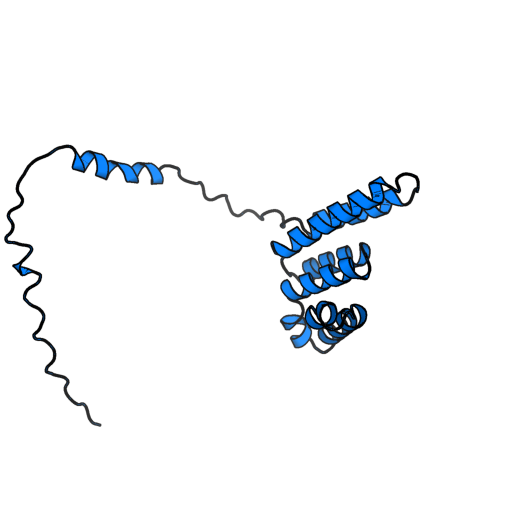 -10.287 13.112 15.875 1.00 63.72 97 GLY A N 1
ATOM 781 C CA . GLY A 1 97 ? -11.009 12.541 14.727 1.00 63.72 97 GLY A CA 1
ATOM 782 C C . GLY A 1 97 ? -10.835 13.310 13.407 1.00 63.72 97 GLY A C 1
ATOM 783 O O . GLY A 1 97 ? -10.805 12.699 12.339 1.00 63.72 97 GLY A O 1
ATOM 784 N N . GLY A 1 98 ? -10.662 14.637 13.457 1.00 73.44 98 GLY A N 1
ATOM 785 C CA . GLY A 1 98 ? -10.514 15.474 12.257 1.00 73.44 98 GLY A CA 1
ATOM 786 C C . GLY A 1 98 ? -9.261 15.153 11.435 1.00 73.44 98 GLY A C 1
ATOM 787 O O . GLY A 1 98 ? -9.343 14.994 10.219 1.00 73.44 98 GLY A O 1
ATOM 788 N N . GLU A 1 99 ? -8.123 14.962 12.106 1.00 80.19 99 GLU A N 1
ATOM 789 C CA . GLU A 1 99 ? -6.847 14.644 11.454 1.00 80.19 99 GLU A CA 1
ATOM 790 C C . GLU A 1 99 ? -6.892 13.275 10.756 1.00 80.19 99 GLU A C 1
ATOM 792 O O . GLU A 1 99 ? -6.397 13.112 9.640 1.00 80.19 99 GLU A O 1
ATOM 797 N N . VAL A 1 100 ? -7.546 12.292 11.381 1.00 81.62 100 VAL A N 1
ATOM 798 C CA . VAL A 1 100 ? -7.722 10.950 10.810 1.00 81.62 100 VAL A CA 1
ATOM 799 C C . VAL A 1 100 ? -8.550 11.015 9.528 1.00 81.62 100 VAL A C 1
ATOM 801 O O . VAL A 1 100 ? -8.165 10.428 8.515 1.00 81.62 100 VAL A O 1
ATOM 804 N N . TRP A 1 101 ? -9.653 11.766 9.538 1.00 82.94 101 TRP A N 1
ATOM 805 C CA . TRP A 1 101 ? -10.489 11.954 8.352 1.00 82.94 101 TRP A CA 1
ATOM 806 C C . TRP A 1 101 ? -9.764 12.686 7.223 1.00 82.94 101 TRP A C 1
ATOM 808 O O . TRP A 1 101 ? -9.994 12.374 6.055 1.00 82.94 101 TRP A O 1
ATOM 818 N N . ASP A 1 102 ? -8.870 13.621 7.537 1.00 87.81 102 ASP A N 1
ATOM 819 C CA . ASP A 1 102 ? -8.059 14.292 6.522 1.00 87.81 102 ASP A CA 1
ATOM 820 C C . ASP A 1 102 ? -7.053 13.339 5.863 1.00 87.81 102 ASP A C 1
ATOM 822 O O . ASP A 1 102 ? -6.891 13.371 4.640 1.00 87.81 102 ASP A O 1
ATOM 826 N N . ILE A 1 103 ? -6.463 12.414 6.629 1.00 87.69 103 ILE A N 1
ATOM 827 C CA . ILE A 1 103 ? -5.611 11.355 6.069 1.00 87.69 103 ILE A CA 1
ATOM 828 C C . ILE A 1 103 ? -6.434 10.402 5.189 1.00 87.69 103 ILE A C 1
ATOM 830 O O . ILE A 1 103 ? -5.987 10.044 4.100 1.00 87.69 103 ILE A O 1
ATOM 834 N N . VAL A 1 104 ? -7.647 10.021 5.608 1.00 87.94 104 VAL A N 1
ATOM 835 C CA . VAL A 1 104 ? -8.549 9.183 4.792 1.00 87.94 104 VAL A CA 1
ATOM 836 C C . VAL A 1 104 ? -8.897 9.866 3.467 1.00 87.94 104 VAL A C 1
ATOM 838 O O . VAL A 1 104 ? -8.812 9.232 2.418 1.00 87.94 104 VAL A O 1
ATOM 841 N N . LYS A 1 105 ? -9.219 11.167 3.480 1.00 89.62 105 LYS A N 1
ATOM 842 C CA . LYS A 1 105 ? -9.474 11.932 2.245 1.00 89.62 105 LYS A CA 1
ATOM 843 C C . LYS A 1 105 ? -8.266 11.917 1.312 1.00 89.62 105 LYS A C 1
ATOM 845 O O . LYS A 1 105 ? -8.432 11.843 0.096 1.00 89.62 105 LYS A O 1
ATOM 850 N N . GLU A 1 106 ? -7.058 12.010 1.860 1.00 90.31 106 GLU A N 1
ATOM 851 C CA . GLU A 1 106 ? -5.839 1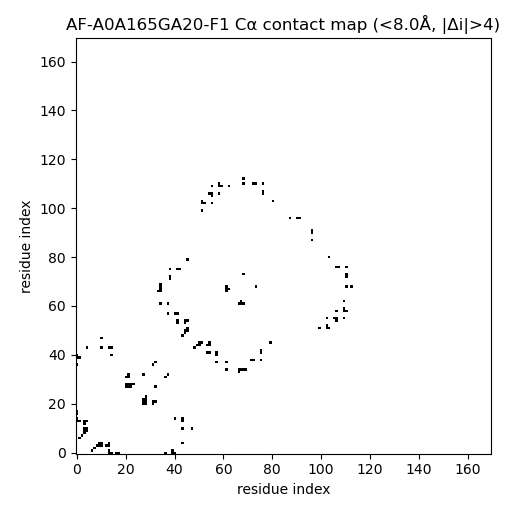1.961 1.055 1.00 90.31 106 GLU A CA 1
ATOM 852 C C . GLU A 1 106 ? -5.597 10.563 0.470 1.00 90.31 106 GLU A C 1
ATOM 854 O O . GLU A 1 106 ? -5.250 10.442 -0.703 1.00 90.31 106 GLU A O 1
ATOM 859 N N . ILE A 1 107 ? -5.867 9.504 1.236 1.00 90.75 107 ILE A N 1
ATOM 860 C CA . ILE A 1 107 ? -5.847 8.117 0.748 1.00 90.75 107 ILE A CA 1
ATOM 861 C C . ILE A 1 107 ? -6.835 7.929 -0.414 1.00 90.75 107 ILE A C 1
ATOM 863 O O . ILE A 1 107 ? -6.468 7.356 -1.443 1.00 90.75 107 ILE A O 1
ATOM 867 N N . ASP A 1 108 ? -8.055 8.458 -0.299 1.00 88.88 108 ASP A N 1
ATOM 868 C CA . ASP A 1 108 ? -9.057 8.383 -1.367 1.00 88.88 108 ASP A CA 1
ATOM 869 C C . ASP A 1 108 ? -8.561 9.085 -2.640 1.00 88.88 108 ASP A C 1
ATOM 871 O O . ASP A 1 108 ? -8.627 8.513 -3.730 1.00 88.88 108 ASP A O 1
ATOM 875 N N . ARG A 1 109 ? -7.971 10.282 -2.515 1.00 88.56 109 ARG A N 1
ATOM 876 C CA . ARG A 1 109 ? -7.371 11.008 -3.652 1.00 88.56 109 ARG A CA 1
ATOM 877 C C . ARG A 1 109 ? -6.223 10.247 -4.306 1.00 88.56 109 ARG A C 1
ATOM 879 O O . ARG A 1 109 ? -6.087 10.303 -5.525 1.00 88.56 109 ARG A O 1
ATOM 886 N N . LEU A 1 110 ? -5.390 9.574 -3.514 1.00 87.38 110 LEU A N 1
ATOM 887 C CA . LEU A 1 110 ? -4.252 8.797 -4.009 1.00 87.38 110 LEU A CA 1
ATOM 888 C C . LEU A 1 110 ? -4.688 7.502 -4.701 1.00 87.38 110 LEU A C 1
ATOM 890 O O . LEU A 1 110 ? -4.036 7.066 -5.646 1.00 87.38 110 LEU A O 1
ATOM 894 N N . SER A 1 111 ? -5.790 6.904 -4.249 1.00 84.12 111 SER A N 1
ATOM 895 C CA . SER A 1 111 ? -6.345 5.678 -4.831 1.00 84.12 111 SER A CA 1
ATOM 896 C C . SER A 1 111 ? -7.242 5.926 -6.050 1.00 84.12 111 SER A C 1
ATOM 898 O O . SER A 1 111 ? -7.491 5.007 -6.843 1.00 84.12 111 SER A O 1
ATOM 900 N N . ALA A 1 112 ? -7.735 7.159 -6.208 1.00 81.06 112 ALA A N 1
ATOM 901 C CA . ALA A 1 112 ? -8.568 7.545 -7.330 1.00 81.06 112 ALA A CA 1
ATOM 902 C C . ALA A 1 112 ? -7.798 7.356 -8.648 1.00 81.06 112 ALA A C 1
ATOM 904 O O . ALA A 1 112 ? -6.631 7.747 -8.751 1.00 81.06 112 ALA A O 1
ATOM 905 N N . PRO A 1 113 ? -8.431 6.771 -9.684 1.00 69.38 113 PRO A N 1
ATOM 906 C CA . PRO A 1 113 ? -7.808 6.710 -10.995 1.00 69.38 113 PRO A CA 1
ATOM 907 C C . PRO A 1 113 ? -7.440 8.133 -11.437 1.00 69.38 113 PRO A C 1
ATOM 909 O O . PRO A 1 113 ? -8.256 9.045 -11.259 1.00 69.38 113 PRO A O 1
ATOM 912 N N . PRO A 1 114 ? -6.240 8.344 -12.010 1.00 63.47 114 PRO A N 1
ATOM 913 C CA . PRO A 1 114 ? -5.859 9.657 -12.500 1.00 63.47 114 PRO A CA 1
ATOM 914 C C . PRO A 1 114 ? -6.948 10.163 -13.454 1.00 63.47 114 PRO A C 1
ATOM 916 O O . PRO A 1 114 ? -7.480 9.362 -14.235 1.00 63.47 114 PRO A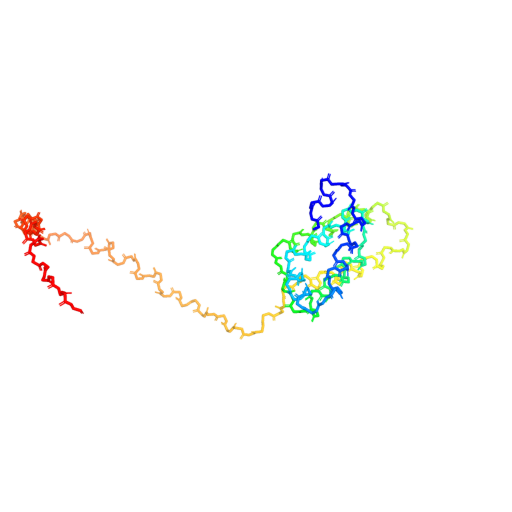 O 1
ATOM 919 N N . PRO A 1 115 ? -7.313 11.461 -13.394 1.00 59.16 115 PRO A N 1
ATOM 920 C CA . PRO A 1 115 ? -8.333 12.011 -14.273 1.00 59.16 115 PRO A CA 1
ATOM 921 C C . PRO A 1 115 ? -7.935 11.657 -15.698 1.00 59.16 115 PRO A C 1
ATOM 923 O O . PRO A 1 115 ? -6.814 11.959 -16.116 1.00 59.16 115 PRO A O 1
ATOM 926 N N . ALA A 1 116 ? -8.818 10.935 -16.394 1.00 58.25 116 ALA A N 1
ATOM 927 C CA . ALA A 1 116 ? -8.547 10.420 -17.723 1.00 58.25 116 ALA A CA 1
ATOM 928 C C . ALA A 1 116 ? -8.065 11.583 -18.592 1.00 58.25 116 ALA A C 1
ATOM 930 O O . ALA A 1 116 ? -8.850 12.451 -18.973 1.00 58.25 116 ALA A O 1
ATOM 931 N N . ARG A 1 117 ? -6.757 11.635 -18.870 1.00 58.59 117 ARG A N 1
ATOM 932 C CA . ARG A 1 117 ? -6.191 12.598 -19.810 1.00 58.59 117 ARG A CA 1
ATOM 933 C C . ARG A 1 117 ? -6.746 12.233 -21.177 1.00 58.59 117 ARG A C 1
ATOM 935 O O . ARG A 1 117 ? -6.235 11.328 -21.823 1.00 58.59 117 ARG A O 1
ATOM 942 N N . GLY A 1 118 ? -7.850 12.889 -21.529 1.00 55.31 118 GLY A N 1
ATOM 943 C CA . GLY A 1 118 ? -8.444 13.010 -22.854 1.00 55.31 118 GLY A CA 1
ATOM 944 C C . GLY A 1 118 ? -8.116 11.902 -23.847 1.00 55.31 118 GLY A C 1
ATOM 945 O O . GLY A 1 118 ? -7.594 12.196 -24.917 1.00 55.31 118 GLY A O 1
ATOM 946 N N . ARG A 1 119 ? -8.471 10.644 -23.560 1.00 52.28 119 ARG A N 1
ATOM 947 C CA . ARG A 1 119 ? -8.847 9.777 -24.678 1.00 52.28 119 ARG A CA 1
ATOM 948 C C . ARG A 1 119 ? -10.246 10.234 -25.070 1.00 52.28 119 ARG A C 1
ATOM 950 O O . ARG A 1 119 ? -11.133 10.130 -24.217 1.00 52.28 119 ARG A O 1
ATOM 957 N N . PRO A 1 120 ? -10.458 10.797 -26.276 1.00 53.47 120 PRO A N 1
ATOM 958 C CA . PRO A 1 120 ? -11.808 11.061 -26.735 1.00 53.47 120 PRO A CA 1
ATOM 959 C C . PRO A 1 120 ? -12.577 9.757 -26.570 1.00 53.47 120 PRO A C 1
ATOM 961 O O . PRO A 1 120 ? -12.115 8.696 -27.000 1.00 53.47 120 PRO A O 1
ATOM 964 N N . ARG A 1 121 ? -13.691 9.829 -25.836 1.00 50.00 121 ARG A N 1
ATOM 965 C CA . ARG A 1 121 ? -14.648 8.733 -25.721 1.00 50.00 121 ARG A CA 1
ATOM 966 C C . ARG A 1 121 ? -14.860 8.237 -27.151 1.00 50.00 121 ARG A C 1
ATOM 968 O O . ARG A 1 121 ? -15.275 9.065 -27.962 1.00 50.00 121 ARG A O 1
ATOM 975 N N . PRO A 1 122 ? -14.523 6.980 -27.503 1.00 54.84 122 PRO A N 1
ATOM 976 C CA . PRO A 1 122 ? -14.865 6.496 -28.825 1.00 54.84 122 PRO A CA 1
ATOM 977 C C . PRO A 1 122 ? -16.375 6.662 -28.908 1.00 54.84 122 PRO A C 1
ATOM 979 O O . PRO A 1 122 ? -17.100 6.113 -28.072 1.00 54.84 122 PRO A O 1
ATOM 982 N N . GLU A 1 123 ? -16.832 7.532 -29.809 1.00 49.28 123 GLU A N 1
ATOM 983 C CA . GLU A 1 123 ? -18.244 7.655 -30.115 1.00 49.28 123 GLU A CA 1
ATOM 984 C C . GLU A 1 123 ? -18.688 6.246 -30.459 1.00 49.28 123 GLU A C 1
ATOM 986 O O . GLU A 1 123 ? -18.309 5.672 -31.480 1.00 49.28 123 GLU A O 1
ATOM 991 N N . THR A 1 124 ? -19.427 5.641 -29.537 1.00 52.22 124 THR A N 1
ATOM 992 C CA . THR A 1 124 ? -20.114 4.393 -29.780 1.00 52.22 124 THR A CA 1
ATOM 993 C C . THR A 1 124 ? -21.148 4.727 -30.838 1.00 52.22 124 THR A C 1
ATOM 995 O O . THR A 1 124 ? -22.260 5.146 -30.518 1.00 52.22 124 THR A O 1
ATOM 998 N N . ASN A 1 125 ? -20.742 4.626 -32.103 1.00 49.03 125 ASN A N 1
ATOM 999 C CA . ASN A 1 125 ? -21.614 4.724 -33.251 1.00 49.03 125 ASN A CA 1
ATOM 1000 C C . ASN A 1 125 ? -22.599 3.561 -33.125 1.00 49.03 125 ASN A C 1
ATOM 1002 O O . ASN A 1 125 ? -22.327 2.426 -33.520 1.00 49.03 125 ASN A O 1
ATOM 1006 N N . SER A 1 126 ? -23.744 3.846 -32.509 1.00 52.81 126 SER A N 1
ATOM 1007 C CA . SER A 1 126 ? -24.829 2.910 -32.214 1.00 52.81 126 SER A CA 1
ATOM 1008 C C . SER A 1 126 ? -25.524 2.375 -33.473 1.00 52.81 126 SER A C 1
ATOM 1010 O O . SER A 1 126 ? -26.586 1.765 -33.387 1.00 52.81 126 SER A O 1
ATOM 1012 N N . ARG A 1 127 ? -24.926 2.561 -34.656 1.00 48.81 127 ARG A N 1
ATOM 1013 C CA . ARG A 1 127 ? -25.413 2.041 -35.935 1.00 48.81 127 ARG A CA 1
ATOM 1014 C C . ARG A 1 127 ? -24.912 0.632 -36.265 1.00 48.81 127 ARG A C 1
ATOM 1016 O O . ARG A 1 127 ? -25.502 -0.005 -37.125 1.00 48.81 127 ARG A O 1
ATOM 1023 N N . SER A 1 128 ? -23.903 0.109 -35.563 1.00 50.28 128 SER A N 1
ATOM 1024 C CA . SER A 1 128 ? -23.351 -1.232 -35.848 1.00 50.28 128 SER A CA 1
ATOM 1025 C C . SER A 1 128 ? -24.253 -2.396 -35.389 1.00 50.28 128 SER A C 1
ATOM 1027 O O . SER A 1 128 ? -24.250 -3.464 -35.991 1.00 50.28 128 SER A O 1
ATOM 1029 N N . TRP A 1 129 ? -25.121 -2.191 -34.391 1.00 38.84 129 TRP A N 1
ATOM 1030 C CA . TRP A 1 129 ? -25.968 -3.275 -33.864 1.00 38.84 129 TRP A CA 1
ATOM 1031 C C . TRP A 1 129 ? -27.224 -3.577 -34.698 1.00 38.84 129 TRP A C 1
ATOM 1033 O O . TRP A 1 129 ? -27.805 -4.646 -34.540 1.00 38.84 129 TRP A O 1
ATOM 1043 N N . ARG A 1 130 ? -27.638 -2.689 -35.617 1.00 42.16 130 ARG A N 1
ATOM 1044 C CA . ARG A 1 130 ? -28.825 -2.920 -36.469 1.00 42.16 130 ARG A CA 1
ATOM 1045 C C . ARG A 1 130 ? -28.549 -3.759 -37.723 1.00 42.16 130 ARG A C 1
ATOM 1047 O O . ARG A 1 130 ? -29.493 -4.290 -38.291 1.00 42.16 130 ARG A O 1
ATOM 1054 N N . ALA A 1 131 ? -27.286 -3.952 -38.110 1.00 47.47 131 ALA A N 1
ATOM 1055 C CA . ALA A 1 131 ? -26.920 -4.832 -39.229 1.00 47.47 131 ALA A CA 1
ATOM 1056 C C . ALA A 1 131 ? -27.030 -6.336 -38.884 1.00 47.47 131 ALA A C 1
ATOM 1058 O O . ALA A 1 131 ? -27.009 -7.187 -39.767 1.00 47.47 131 ALA A O 1
ATOM 1059 N N . SER A 1 132 ? -27.180 -6.684 -37.601 1.00 52.41 132 SER A N 1
ATOM 1060 C CA . SER A 1 132 ? -27.206 -8.073 -37.123 1.00 52.41 132 SER A CA 1
ATOM 1061 C C . SER A 1 132 ? -28.588 -8.746 -37.191 1.00 52.41 132 SER A C 1
ATOM 1063 O O . SER A 1 132 ? -28.729 -9.869 -36.704 1.00 52.41 132 SER A O 1
ATOM 1065 N N . GLU A 1 133 ? -29.616 -8.109 -37.760 1.00 43.62 133 GLU A N 1
ATOM 1066 C CA . GLU A 1 133 ? -30.972 -8.690 -37.818 1.00 43.62 133 GLU A CA 1
ATOM 1067 C C . GLU A 1 133 ? -31.561 -8.802 -39.231 1.00 43.62 133 GLU A C 1
ATOM 1069 O O . GLU A 1 133 ? -32.598 -9.441 -39.402 1.00 43.62 133 GLU A O 1
ATOM 1074 N N . GLU A 1 134 ? -30.882 -8.293 -40.265 1.00 48.44 134 GLU A N 1
ATOM 1075 C CA . GLU A 1 134 ? -31.342 -8.425 -41.660 1.00 48.44 134 GLU A CA 1
ATOM 1076 C C . GLU A 1 134 ? -31.300 -9.876 -42.167 1.00 48.44 134 GLU A C 1
ATOM 1078 O O . GLU A 1 134 ? -32.164 -10.297 -42.938 1.00 48.44 134 GLU A O 1
ATOM 1083 N N . TRP A 1 135 ? -30.364 -10.695 -41.672 1.00 47.38 135 TRP A N 1
ATOM 1084 C CA . TRP A 1 135 ? -30.305 -12.122 -42.015 1.00 47.38 135 TRP A CA 1
ATOM 1085 C C . TRP A 1 135 ? -31.536 -12.904 -41.531 1.00 47.38 135 TRP A C 1
ATOM 1087 O O . TRP A 1 135 ? -31.879 -13.924 -42.125 1.00 47.38 135 TRP A O 1
ATOM 1097 N N . LYS A 1 136 ? -32.235 -12.423 -40.491 1.00 49.84 136 LYS A N 1
ATOM 1098 C CA . LYS A 1 136 ? -33.456 -13.066 -39.978 1.00 49.84 136 LYS A CA 1
ATOM 1099 C C . LYS A 1 136 ? -34.652 -12.841 -40.905 1.00 49.84 136 LYS A C 1
ATOM 1101 O O . LYS A 1 136 ? -35.518 -13.706 -40.985 1.00 49.84 136 LYS A O 1
ATOM 1106 N N . TYR A 1 137 ? -34.687 -11.715 -41.622 1.00 44.53 137 TYR A N 1
ATOM 1107 C CA . TYR A 1 137 ? -35.733 -11.423 -42.607 1.00 44.53 137 TYR A CA 1
ATOM 1108 C C . TYR A 1 137 ? -35.499 -12.154 -43.932 1.00 44.53 137 TYR A C 1
ATOM 1110 O O . TYR A 1 137 ? -36.450 -12.673 -44.507 1.00 44.53 137 TYR A O 1
ATOM 1118 N N . ARG A 1 138 ? -34.235 -12.323 -44.347 1.00 46.88 138 ARG A N 1
ATOM 1119 C CA . ARG A 1 138 ? -33.871 -13.143 -45.519 1.00 46.88 138 ARG A CA 1
ATOM 1120 C C . ARG A 1 138 ? -34.190 -14.638 -45.386 1.00 46.88 138 ARG A C 1
ATOM 1122 O O . ARG A 1 138 ? -34.206 -15.329 -46.392 1.00 46.88 138 ARG A O 1
ATOM 1129 N N . MET A 1 139 ? -34.421 -15.137 -44.172 1.00 45.06 139 MET A N 1
ATOM 1130 C CA . MET A 1 139 ? -34.753 -16.544 -43.897 1.00 45.06 139 MET A CA 1
ATOM 1131 C C . MET A 1 139 ? -36.269 -16.819 -43.860 1.00 45.06 139 MET A C 1
ATOM 1133 O O . MET A 1 139 ? -36.670 -17.958 -43.633 1.00 45.06 139 MET A O 1
ATOM 1137 N N . ARG A 1 140 ? -37.120 -15.790 -44.013 1.00 47.75 140 ARG A N 1
ATOM 1138 C CA . ARG A 1 140 ? -38.584 -15.904 -43.849 1.00 47.75 140 ARG A CA 1
ATOM 1139 C C . ARG A 1 140 ? -39.386 -15.738 -45.142 1.00 47.75 140 ARG A C 1
ATOM 1141 O O . ARG A 1 140 ? -40.597 -15.927 -45.113 1.00 47.75 140 ARG A O 1
ATOM 1148 N N . GLU A 1 141 ? -38.724 -15.418 -46.247 1.00 42.34 141 GLU A N 1
ATOM 1149 C CA . GLU A 1 141 ? -39.314 -15.347 -47.584 1.00 42.34 141 GLU A CA 1
ATOM 1150 C C . GLU A 1 141 ? -38.767 -16.544 -48.370 1.00 42.34 141 GLU A C 1
ATOM 1152 O O . GLU A 1 141 ? -37.572 -16.624 -48.646 1.00 42.34 141 GLU A O 1
ATOM 1157 N N . GLY A 1 142 ? -39.617 -17.558 -48.528 1.00 40.66 142 GLY A N 1
ATOM 1158 C CA . GLY A 1 142 ? -39.246 -18.891 -48.990 1.00 40.66 142 GLY A CA 1
ATOM 1159 C C . GLY A 1 142 ? -38.957 -19.013 -50.487 1.00 40.66 142 GLY A C 1
ATOM 1160 O O . GLY A 1 142 ? -39.131 -18.061 -51.245 1.00 40.66 142 GLY A O 1
ATOM 1161 N N . ASP A 1 143 ? -38.610 -20.261 -50.837 1.00 36.16 143 ASP A N 1
ATOM 1162 C CA . ASP A 1 143 ? -38.486 -20.870 -52.172 1.00 36.16 143 ASP A CA 1
ATOM 1163 C C . ASP A 1 143 ? -37.163 -20.540 -52.918 1.00 36.16 143 ASP A C 1
ATOM 1165 O O . ASP A 1 143 ? -36.802 -19.383 -53.081 1.00 36.16 143 ASP A O 1
ATOM 1169 N N . VAL A 1 144 ? -36.318 -21.483 -53.379 1.00 40.34 144 VAL A N 1
ATOM 1170 C CA . VAL A 1 144 ? -36.562 -22.802 -54.001 1.00 40.34 144 VAL A CA 1
ATOM 1171 C C . VAL A 1 144 ? -35.292 -23.702 -53.960 1.00 40.34 144 VAL A C 1
ATOM 1173 O O . VAL A 1 144 ? -34.173 -23.211 -54.093 1.00 40.34 144 VAL A O 1
ATOM 1176 N N . ASP A 1 145 ? -35.529 -25.015 -53.840 1.00 39.44 145 ASP A N 1
ATOM 1177 C CA . ASP A 1 145 ? -34.740 -26.215 -54.198 1.00 39.44 145 ASP A CA 1
ATOM 1178 C C . ASP A 1 145 ? -33.352 -26.504 -53.597 1.00 39.44 145 ASP A C 1
ATOM 1180 O O . ASP A 1 145 ? -32.289 -26.116 -54.082 1.00 39.44 145 ASP A O 1
ATOM 1184 N N . LEU A 1 146 ? -33.386 -27.413 -52.620 1.00 45.56 146 LEU A N 1
ATOM 1185 C CA . LEU A 1 146 ? -32.306 -28.347 -52.328 1.00 45.56 146 LEU A CA 1
ATOM 1186 C C . LEU A 1 146 ? -32.240 -29.398 -53.449 1.00 45.56 146 LEU A C 1
ATOM 1188 O O . LEU A 1 146 ? -33.023 -30.347 -53.431 1.00 45.56 146 LEU A O 1
ATOM 1192 N N . ASN A 1 147 ? -31.284 -29.281 -54.378 1.00 38.47 147 ASN A N 1
ATOM 1193 C CA . ASN A 1 147 ? -30.810 -30.464 -55.099 1.00 38.47 147 ASN A CA 1
ATOM 1194 C C . ASN A 1 147 ? -29.545 -31.004 -54.420 1.00 38.47 147 ASN A C 1
ATOM 1196 O O . ASN A 1 147 ? -28.520 -30.328 -54.317 1.00 38.47 147 ASN A O 1
ATOM 1200 N N . ASN A 1 148 ? -29.652 -32.229 -53.919 1.00 49.06 148 ASN A N 1
ATOM 1201 C CA . ASN A 1 148 ? -28.720 -32.886 -53.006 1.00 49.06 148 ASN A CA 1
ATOM 1202 C C . ASN A 1 148 ? -27.527 -33.553 -53.726 1.00 49.06 148 ASN A C 1
ATOM 1204 O O . ASN A 1 148 ? -27.090 -34.621 -53.318 1.00 49.06 148 ASN A O 1
ATOM 1208 N N . ASP A 1 149 ? -27.005 -32.942 -54.795 1.00 49.59 149 ASP A N 1
ATOM 1209 C CA . ASP A 1 149 ? -25.935 -33.536 -55.624 1.00 49.59 149 ASP A CA 1
ATOM 1210 C C . ASP A 1 149 ? -24.591 -32.786 -55.546 1.00 49.59 149 ASP A C 1
ATOM 1212 O O . ASP A 1 149 ? -23.557 -33.315 -55.949 1.00 49.59 149 ASP A O 1
ATOM 1216 N N . ALA A 1 150 ? -24.562 -31.564 -55.001 1.00 45.41 150 ALA A N 1
ATOM 1217 C CA . ALA A 1 150 ? -23.345 -30.740 -54.955 1.00 45.41 150 ALA A CA 1
ATOM 1218 C C . ALA A 1 150 ? -22.519 -30.889 -53.661 1.00 45.41 150 ALA A C 1
ATOM 1220 O O . ALA A 1 150 ? -21.349 -30.511 -53.638 1.00 45.41 150 ALA A O 1
ATOM 1221 N N . LEU A 1 151 ? -23.092 -31.440 -52.585 1.00 38.66 151 LEU A N 1
ATOM 1222 C CA . LEU A 1 151 ? -22.412 -31.544 -51.283 1.00 38.66 151 LEU 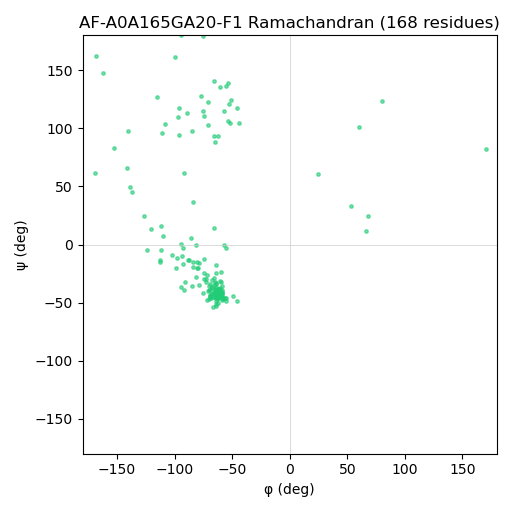A CA 1
ATOM 1223 C C . LEU A 1 151 ? -21.783 -32.920 -51.020 1.00 38.66 151 LEU A C 1
ATOM 1225 O O . LEU A 1 151 ? -20.827 -32.996 -50.252 1.00 38.66 151 LEU A O 1
ATOM 1229 N N . GLU A 1 152 ? -22.217 -33.977 -51.714 1.00 41.47 152 GLU A N 1
ATOM 1230 C CA . GLU A 1 152 ? -21.535 -35.282 -51.669 1.00 41.47 152 GLU A CA 1
ATOM 1231 C C . GLU A 1 152 ? -20.285 -35.350 -52.566 1.00 41.47 152 GLU A C 1
ATOM 1233 O O . GLU A 1 152 ? -19.401 -36.167 -52.317 1.00 41.47 152 GLU A O 1
ATOM 1238 N N . GLN A 1 153 ? -20.148 -34.467 -53.565 1.00 45.66 153 GLN A N 1
ATOM 1239 C CA . GLN A 1 153 ? -18.953 -34.418 -54.424 1.00 45.66 153 GLN A CA 1
ATOM 1240 C C . GLN A 1 153 ? -17.769 -33.671 -53.787 1.00 45.66 153 GLN A C 1
ATOM 1242 O O . GLN A 1 153 ? -16.630 -33.902 -54.175 1.00 45.66 153 GLN A O 1
ATOM 1247 N N . ALA A 1 154 ? -18.009 -32.821 -52.783 1.00 44.03 154 ALA A N 1
ATOM 1248 C CA . ALA A 1 154 ? -16.955 -32.053 -52.109 1.00 44.03 154 ALA A CA 1
ATOM 1249 C C . ALA A 1 154 ? -16.293 -32.795 -50.929 1.00 44.03 154 ALA A C 1
ATOM 1251 O O . ALA A 1 154 ? -15.249 -32.370 -50.451 1.00 44.03 154 ALA A O 1
ATOM 1252 N N . TRP A 1 155 ? -16.885 -33.898 -50.457 1.00 46.16 155 TRP A N 1
ATOM 1253 C CA . TRP A 1 155 ? -16.403 -34.673 -49.300 1.00 46.16 155 TRP A CA 1
ATOM 1254 C C . TRP A 1 155 ? -15.818 -36.048 -49.668 1.00 46.16 155 TRP A C 1
ATOM 1256 O O . TRP A 1 155 ? -15.513 -36.841 -48.780 1.00 46.16 155 TRP A O 1
ATOM 1266 N N . ARG A 1 156 ? -15.658 -36.354 -50.965 1.00 45.03 156 ARG A N 1
ATOM 1267 C CA . ARG A 1 156 ? -15.191 -37.667 -51.458 1.00 45.03 156 ARG A CA 1
ATOM 1268 C C . ARG A 1 156 ? -13.906 -37.649 -52.289 1.00 45.03 156 ARG A C 1
ATOM 1270 O O . ARG A 1 156 ? -13.586 -38.659 -52.907 1.00 45.03 156 ARG A O 1
ATOM 1277 N N . GLY A 1 157 ? -13.156 -36.554 -52.298 1.00 49.28 157 GLY A N 1
ATOM 1278 C CA . GLY A 1 157 ? -11.907 -36.495 -53.052 1.00 49.28 157 GLY A CA 1
ATOM 1279 C C . GLY A 1 157 ? -10.929 -35.516 -52.442 1.00 49.28 157 GLY A C 1
ATOM 1280 O O . GLY A 1 157 ? -10.895 -34.385 -52.889 1.00 49.28 157 GLY A O 1
ATOM 1281 N N . ASP A 1 158 ? -10.197 -35.963 -51.422 1.00 44.06 158 ASP A N 1
ATOM 1282 C CA . ASP A 1 158 ? -8.866 -35.461 -51.046 1.00 44.06 158 ASP A CA 1
ATOM 1283 C C . ASP A 1 158 ? -8.258 -36.420 -50.001 1.00 44.06 158 ASP A C 1
ATOM 1285 O O . ASP A 1 158 ? -8.015 -36.062 -48.852 1.00 44.06 158 ASP A O 1
ATOM 1289 N N . ASP A 1 159 ? -8.060 -37.680 -50.403 1.00 48.31 159 ASP A N 1
ATOM 1290 C CA . ASP A 1 159 ? -7.354 -38.708 -49.613 1.00 48.31 159 ASP A CA 1
ATOM 1291 C C . ASP A 1 159 ? -6.206 -39.354 -50.424 1.00 48.31 159 ASP A C 1
ATOM 1293 O O . ASP A 1 159 ? -5.803 -40.480 -50.164 1.00 48.31 159 ASP A O 1
ATOM 1297 N N . ASP A 1 160 ? -5.668 -38.635 -51.421 1.00 51.50 160 ASP A N 1
ATOM 1298 C CA . ASP A 1 160 ? -4.607 -39.120 -52.326 1.00 51.50 160 ASP A CA 1
ATOM 1299 C C . ASP A 1 160 ? -3.538 -38.044 -52.616 1.00 51.50 160 ASP A C 1
ATOM 1301 O O . ASP A 1 160 ? -3.173 -37.778 -53.759 1.00 51.50 160 ASP A O 1
ATOM 1305 N N . LEU A 1 161 ? -3.002 -37.398 -51.574 1.00 44.47 161 LEU A N 1
ATOM 1306 C CA . LEU A 1 161 ? -1.783 -36.580 -51.688 1.00 44.47 161 LEU A CA 1
ATOM 1307 C C . LEU A 1 161 ? -0.891 -36.737 -50.450 1.00 44.47 161 LEU A C 1
ATOM 1309 O O . LEU A 1 161 ? -0.656 -35.795 -49.692 1.00 44.47 161 LEU A O 1
ATOM 1313 N N . LEU A 1 162 ? -0.357 -37.946 -50.258 1.00 44.28 162 LEU A N 1
ATOM 1314 C CA . LEU A 1 162 ? 0.789 -38.162 -49.374 1.00 44.28 162 LEU A CA 1
ATOM 1315 C C . LEU A 1 162 ? 1.837 -39.116 -49.964 1.00 44.28 162 LEU A C 1
ATOM 1317 O O . LEU A 1 162 ? 2.373 -39.950 -49.250 1.00 44.28 162 LEU A O 1
ATOM 1321 N N . GLU A 1 163 ? 2.193 -38.955 -51.237 1.00 47.84 163 GLU A N 1
ATOM 1322 C CA . GLU A 1 163 ? 3.460 -39.469 -51.773 1.00 47.84 163 GLU A CA 1
ATOM 1323 C C . GLU A 1 163 ? 4.055 -38.446 -52.748 1.00 47.84 163 GLU A C 1
ATOM 1325 O O . GLU A 1 163 ? 3.607 -38.334 -53.879 1.00 47.84 163 GLU A O 1
ATOM 1330 N N . ASP A 1 164 ? 5.000 -37.631 -52.258 1.00 42.75 164 ASP A N 1
ATOM 1331 C CA . ASP A 1 164 ? 6.209 -37.194 -52.985 1.00 42.75 164 ASP A CA 1
ATOM 1332 C C . ASP A 1 164 ? 6.938 -36.079 -52.210 1.00 42.75 164 ASP A C 1
ATOM 1334 O O . ASP A 1 164 ? 6.818 -34.881 -52.475 1.00 42.75 164 ASP A O 1
ATOM 1338 N N . LEU A 1 165 ? 7.751 -36.478 -51.226 1.00 44.47 165 LEU A N 1
ATOM 1339 C CA . LEU A 1 165 ? 8.786 -35.616 -50.649 1.00 44.47 165 LEU A CA 1
ATOM 1340 C C . LEU A 1 165 ? 10.134 -35.942 -51.312 1.00 44.47 165 LEU A C 1
ATOM 1342 O O . LEU A 1 165 ? 10.713 -36.992 -51.015 1.00 44.47 165 LEU A O 1
ATOM 1346 N N . PRO A 1 166 ? 10.713 -35.062 -52.152 1.00 41.91 166 PRO A N 1
ATOM 1347 C CA . PRO A 1 166 ? 12.075 -35.260 -52.614 1.00 41.91 166 PRO A CA 1
ATOM 1348 C C . PRO A 1 166 ? 13.068 -34.922 -51.494 1.00 41.91 166 PRO A C 1
ATOM 1350 O O . PRO A 1 166 ? 13.288 -33.764 -51.130 1.00 41.91 166 PRO A O 1
ATOM 1353 N N . LEU A 1 167 ? 13.717 -35.973 -50.989 1.00 47.53 167 LEU A N 1
ATOM 1354 C CA . LEU A 1 167 ? 14.971 -35.947 -50.236 1.00 47.53 167 LEU A CA 1
ATOM 1355 C C . LEU A 1 167 ? 15.990 -34.994 -50.888 1.00 47.53 167 LEU A C 1
ATOM 1357 O O . LEU A 1 167 ? 16.654 -35.353 -51.861 1.00 47.53 167 LEU A O 1
ATOM 1361 N N . ARG A 1 168 ? 16.206 -33.810 -50.307 1.00 37.09 168 ARG A N 1
ATOM 1362 C CA . ARG A 1 168 ? 17.418 -33.022 -50.572 1.00 37.09 168 ARG A CA 1
ATOM 1363 C C . ARG A 1 168 ? 18.457 -33.273 -49.486 1.00 37.09 168 ARG A C 1
ATOM 1365 O O . ARG A 1 168 ? 18.488 -32.615 -48.454 1.00 37.09 168 ARG A O 1
ATOM 1372 N N . ARG A 1 169 ? 19.347 -34.226 -49.783 1.00 41.31 169 ARG A N 1
ATOM 1373 C CA . ARG A 1 169 ? 20.727 -34.231 -49.287 1.00 41.31 169 ARG A CA 1
ATOM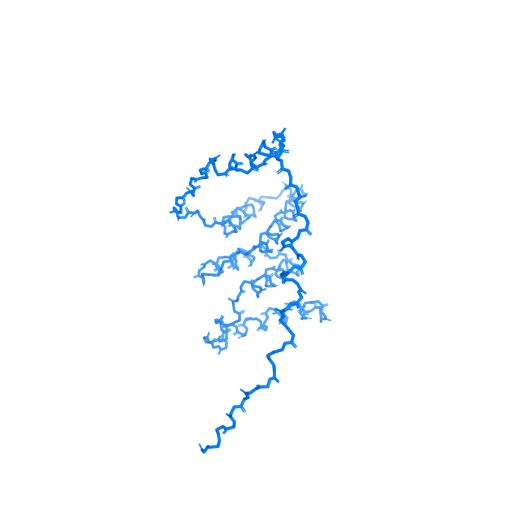 1374 C C . ARG A 1 169 ? 21.504 -33.118 -49.993 1.00 41.31 169 ARG A C 1
ATOM 1376 O O . ARG A 1 169 ? 21.626 -33.164 -51.216 1.00 41.31 169 ARG A O 1
ATOM 1383 N N . ARG A 1 170 ? 22.087 -32.201 -49.229 1.00 49.34 170 ARG A N 1
ATOM 1384 C CA . ARG A 1 170 ? 23.538 -31.961 -49.139 1.00 49.34 170 ARG A CA 1
ATOM 1385 C C . ARG A 1 170 ? 23.807 -30.842 -48.149 1.00 49.34 170 ARG A C 1
ATOM 1387 O O . ARG A 1 170 ? 23.107 -29.814 -48.243 1.00 49.34 170 ARG A O 1
#

Mean predicted aligned error: 16.41 Å

Sequence (170 aa):
MRAFRDRFGDAHLALSVFEHARHASIPSFVFGCTTPAYNELLQTRWSAFRDLRGVRDTLEEMRVNGVDSDGRTRTLVENIRRDVGERNAWLEDSMSGGEVWDIVKEIDRLSAPPPARGRPRPETNSRSWRASEEWKYRMREGDVDLNNDALEQAWRGDDDLLEDLPLRRR

Nearest PDB structures (foldseek):
  3zcj-assembly6_F  TM=2.568E-01  e=6.131E-01  Helicobacter pylori 26695

Foldseek 3Di:
DCCCCPVVVDLPVLVVVLVCQCPVDPVSVVVQVAQVNLLVVLCSCCPPPVDLVSNLVSLVVCVVVVHAHDPSNVVSLVVNVVVLCVVVVVVVPDPCNVVSVVSNVSSCVSNDDDDPPDPPPPPPPVVPVVVVCVVVVVVPDDDDDDPPPPVVVVPPDDPPPDDDDDDDDD

pLDDT: mean 72.98, std 20.62, range [36.16, 94.56]

InterPro domains:
  IPR040009 Protein Mtf2/C5D6.12-like [PTHR39468] (1-109)
  IPR043837 Mtf2-like, C-terminal domain [PF19189] (1-101)

Solvent-accessible surface area (backbone atoms only — not comparable to full-atom values): 10631 Å² total; per-residue (Å²): 86,64,62,35,38,75,74,66,69,33,52,66,60,25,49,52,53,50,58,45,42,50,68,71,36,71,67,42,24,68,73,52,67,37,52,72,48,49,43,47,49,44,51,46,37,43,74,74,66,62,35,63,64,62,40,38,53,50,44,49,47,30,56,76,71,70,39,66,81,50,74,65,46,47,53,50,51,52,51,49,53,50,57,51,50,65,54,47,72,78,48,77,88,45,92,63,56,62,63,55,52,52,49,50,54,50,39,51,64,59,63,45,78,72,79,78,78,77,69,76,74,76,77,76,67,80,68,67,72,68,71,78,52,56,69,63,58,67,72,71,65,79,88,84,82,91,72,88,67,71,69,65,66,72,77,72,75,87,89,83,85,88,84,87,82,84,84,78,86,130

Organism: NCBI:txid1314781